Protein AF-A0A969NIA5-F1 (afdb_monomer_lite)

Foldseek 3Di:
DDDDDLVLDPQQWAEECDPPHPHYDPPDTDGDHDDDPPDDDPDDDDPPPPD

Secondary structure (DSSP, 8-state):
-----GGGSBTTEEEESSSS-SEE-SS--EE-----TT-------------

Sequence (51 aa):
MEISKFEDYKGGWFVGNFEPAAFKTDKFEIGYHHYRRGQEWDHHFIKKWMK

pLDDT: mean 87.74, std 11.93, range [48.62, 98.19]

Radius of gyration: 14.1 Å; chains: 1; bounding box: 32×37×31 Å

Structure (mmCIF, N/CA/C/O backbone):
data_AF-A0A969NIA5-F1
#
_entry.id   AF-A0A969NIA5-F1
#
loop_
_atom_site.group_PDB
_atom_site.id
_atom_site.type_symbol
_atom_site.label_atom_id
_atom_site.label_alt_id
_atom_site.label_comp_id
_atom_site.label_asym_id
_atom_site.label_entity_id
_atom_site.label_seq_id
_atom_site.pdbx_PDB_ins_code
_atom_site.Cartn_x
_atom_site.Cartn_y
_atom_site.Cartn_z
_atom_site.occupancy
_atom_site.B_iso_or_equiv
_atom_site.auth_seq_id
_atom_site.auth_comp_id
_atom_site.auth_asym_id
_atom_site.auth_atom_id
_atom_site.pdbx_PDB_model_num
ATOM 1 N N . MET A 1 1 ? -22.022 5.930 4.363 1.00 78.44 1 MET A N 1
ATOM 2 C CA . MET A 1 1 ? -20.997 5.617 3.348 1.00 78.44 1 MET A CA 1
ATOM 3 C C . MET A 1 1 ? -19.926 6.666 3.520 1.00 78.44 1 MET A C 1
ATOM 5 O O . MET A 1 1 ? -20.244 7.831 3.333 1.00 78.44 1 MET A O 1
ATOM 9 N N . GLU A 1 2 ? -18.731 6.270 3.940 1.00 86.50 2 GLU A N 1
ATOM 10 C CA . GLU A 1 2 ? -17.594 7.188 4.057 1.00 86.50 2 GLU A CA 1
ATOM 11 C C . GLU A 1 2 ? -16.872 7.253 2.708 1.00 86.50 2 GLU A C 1
ATOM 13 O O . GLU A 1 2 ? -16.739 6.230 2.033 1.00 86.50 2 GLU A O 1
ATOM 18 N N . ILE A 1 3 ? -16.449 8.448 2.294 1.00 90.38 3 ILE A N 1
ATOM 19 C CA . ILE A 1 3 ? -15.758 8.681 1.020 1.00 90.38 3 ILE A CA 1
ATOM 20 C C . ILE A 1 3 ? -14.437 9.385 1.326 1.00 90.38 3 ILE A C 1
ATOM 22 O O . ILE A 1 3 ? -14.434 10.449 1.941 1.00 90.38 3 ILE A O 1
ATOM 26 N N . SER A 1 4 ? -13.329 8.817 0.860 1.00 91.06 4 SER A N 1
ATOM 27 C CA . SER A 1 4 ? -11.981 9.385 0.950 1.00 91.06 4 SER A CA 1
ATOM 28 C C . SER A 1 4 ? -11.294 9.362 -0.415 1.00 91.06 4 SER A C 1
ATOM 30 O O . SER A 1 4 ? -11.792 8.740 -1.360 1.00 91.06 4 SER A O 1
ATOM 32 N N . LYS A 1 5 ? -10.174 10.078 -0.549 1.00 92.25 5 LYS A N 1
ATOM 33 C CA . LYS A 1 5 ? -9.431 10.164 -1.809 1.00 92.25 5 LYS A CA 1
ATOM 34 C C . LYS A 1 5 ? -8.275 9.171 -1.807 1.00 92.25 5 LYS A C 1
ATOM 36 O O . LYS A 1 5 ? -7.649 8.941 -0.778 1.00 92.25 5 LYS A O 1
ATOM 41 N N . PHE A 1 6 ? -7.960 8.590 -2.965 1.00 89.88 6 PHE A N 1
ATOM 42 C CA . PHE A 1 6 ? -6.848 7.637 -3.072 1.00 89.88 6 PHE A CA 1
ATOM 43 C C . PHE A 1 6 ? -5.499 8.278 -2.726 1.00 89.88 6 PHE A C 1
ATOM 45 O O . PHE A 1 6 ? -4.613 7.607 -2.201 1.00 89.88 6 PHE A O 1
ATOM 52 N N . GLU A 1 7 ? -5.361 9.574 -2.992 1.00 91.56 7 GLU A N 1
ATOM 53 C CA . GLU A 1 7 ? -4.177 10.384 -2.715 1.00 91.56 7 GLU A CA 1
ATOM 54 C C . GLU A 1 7 ? -3.903 10.576 -1.217 1.00 91.56 7 GLU A C 1
ATOM 56 O O . GLU A 1 7 ? -2.777 10.905 -0.847 1.00 91.56 7 GLU A O 1
ATOM 61 N N . ASP A 1 8 ? -4.896 10.328 -0.357 1.00 93.81 8 ASP A N 1
ATOM 62 C CA . ASP A 1 8 ? -4.724 10.364 1.099 1.00 93.81 8 ASP A CA 1
ATOM 63 C C . ASP A 1 8 ? -3.922 9.146 1.604 1.00 93.81 8 ASP A C 1
ATOM 65 O O . ASP A 1 8 ? -3.458 9.121 2.747 1.00 93.81 8 ASP A O 1
ATOM 69 N N . TYR A 1 9 ? -3.733 8.134 0.749 1.00 94.44 9 TYR A N 1
ATOM 70 C CA . TYR A 1 9 ? -3.105 6.866 1.086 1.00 94.44 9 TYR A CA 1
ATOM 71 C C . TYR A 1 9 ? -1.749 6.662 0.405 1.00 94.44 9 TYR A C 1
ATOM 73 O O . TYR A 1 9 ? -1.441 7.200 -0.660 1.00 94.44 9 TYR A O 1
ATOM 81 N N . LYS A 1 10 ? -0.886 5.861 1.036 1.00 93.38 10 LYS A N 1
ATOM 82 C CA . LYS A 1 10 ? 0.520 5.745 0.632 1.00 93.38 10 LYS A CA 1
ATOM 83 C C . LYS A 1 10 ? 0.709 4.692 -0.450 1.00 93.38 10 LYS A C 1
ATOM 85 O O . LYS A 1 10 ? 0.404 3.520 -0.259 1.00 93.38 10 LYS A O 1
ATOM 90 N N . GLY A 1 11 ? 1.273 5.109 -1.583 1.00 89.75 11 GLY A N 1
ATOM 91 C CA . GLY A 1 11 ? 1.692 4.193 -2.647 1.00 89.75 11 GLY A CA 1
ATOM 92 C C . GLY A 1 11 ? 0.547 3.403 -3.284 1.00 89.75 11 GLY A C 1
ATOM 93 O O . GLY A 1 11 ? 0.804 2.366 -3.886 1.00 89.75 11 GLY A O 1
ATOM 94 N N . GLY A 1 12 ? -0.698 3.871 -3.145 1.00 91.75 12 GLY A N 1
ATOM 95 C CA . GLY A 1 12 ? -1.892 3.181 -3.633 1.00 91.75 12 GLY A CA 1
ATOM 96 C C . GLY A 1 12 ? -2.498 2.170 -2.657 1.00 91.75 12 GLY A C 1
ATOM 97 O O . GLY A 1 12 ? -3.534 1.597 -2.976 1.00 91.75 12 GLY A O 1
ATOM 98 N N . TRP A 1 13 ? -1.912 1.957 -1.476 1.00 95.88 13 TRP A N 1
ATOM 99 C CA . TRP A 1 13 ? -2.412 1.026 -0.457 1.00 95.88 13 TRP A CA 1
ATOM 100 C C . TRP A 1 13 ? -3.399 1.695 0.490 1.00 95.88 13 TRP A C 1
ATOM 102 O O . TRP A 1 13 ? -3.016 2.632 1.180 1.00 95.88 13 TRP A O 1
ATOM 112 N N . PHE A 1 14 ? -4.636 1.201 0.572 1.00 96.31 14 PHE A N 1
ATOM 113 C CA . PHE A 1 14 ? -5.707 1.859 1.336 1.00 96.31 14 PHE A CA 1
ATOM 114 C C . PHE A 1 14 ? -6.474 0.928 2.289 1.00 96.31 14 PHE A C 1
ATOM 116 O O . PHE A 1 14 ? -7.253 1.414 3.106 1.00 96.31 14 PHE A O 1
ATOM 123 N N . VAL A 1 15 ? -6.249 -0.388 2.247 1.00 97.06 15 VAL A N 1
ATOM 124 C CA . VAL A 1 15 ? -6.790 -1.346 3.230 1.00 97.06 15 VAL A CA 1
ATOM 125 C C . VAL A 1 15 ? -5.666 -2.227 3.756 1.00 97.06 15 VAL A C 1
ATOM 127 O O . VAL A 1 15 ? -4.890 -2.744 2.955 1.00 97.06 15 VAL A O 1
ATOM 130 N N . GLY A 1 16 ? -5.605 -2.422 5.075 1.00 97.25 16 GLY A N 1
ATOM 131 C CA . GLY A 1 16 ? -4.620 -3.286 5.732 1.00 97.25 16 GLY A CA 1
ATOM 132 C C . GLY A 1 16 ? -4.359 -2.894 7.186 1.00 97.25 16 GLY A C 1
ATOM 133 O O . GLY A 1 16 ? -5.114 -2.117 7.774 1.00 97.25 16 GLY A O 1
ATOM 134 N N . ASN A 1 17 ? -3.295 -3.431 7.788 1.00 97.44 17 ASN A N 1
ATOM 135 C CA . ASN A 1 17 ? -2.946 -3.176 9.192 1.00 97.44 17 ASN A CA 1
ATOM 136 C C . ASN A 1 17 ? -1.879 -2.077 9.332 1.00 97.44 17 ASN A C 1
ATOM 138 O O . ASN A 1 17 ? -0.866 -2.246 10.010 1.00 97.44 17 ASN A O 1
ATOM 142 N N . PHE A 1 18 ? -2.091 -0.956 8.650 1.00 95.50 18 PHE A N 1
ATOM 143 C CA . PHE A 1 18 ? -1.170 0.181 8.596 1.00 95.50 18 PHE A CA 1
ATOM 144 C C . PHE A 1 18 ? -1.935 1.508 8.640 1.00 95.50 18 PHE A C 1
ATOM 146 O O . PHE A 1 18 ? -3.160 1.524 8.589 1.00 95.50 18 PHE A O 1
ATOM 153 N N . GLU A 1 19 ? -1.204 2.620 8.759 1.00 94.38 19 GLU A N 1
ATOM 154 C CA . GLU A 1 19 ? -1.769 3.972 8.732 1.00 94.38 19 GLU A CA 1
ATOM 155 C C . GLU A 1 19 ? -1.079 4.852 7.672 1.00 94.38 19 GLU A C 1
ATOM 157 O O . GLU A 1 19 ? 0.159 4.845 7.568 1.00 94.38 19 GLU A O 1
ATOM 162 N N . PRO A 1 20 ? -1.840 5.668 6.920 1.00 94.75 20 PRO A N 1
ATOM 163 C CA . PRO A 1 20 ? -3.309 5.755 6.920 1.00 94.75 20 PRO A CA 1
ATOM 164 C C . PRO A 1 20 ? -3.979 4.574 6.185 1.00 94.75 20 PRO A C 1
ATOM 166 O O . PRO A 1 20 ? -3.434 4.086 5.195 1.00 94.75 20 PRO A O 1
ATOM 169 N N . ALA A 1 21 ? -5.168 4.150 6.633 1.00 95.06 21 ALA A N 1
ATOM 170 C CA . ALA A 1 21 ? -6.004 3.153 5.947 1.00 95.06 21 ALA A CA 1
ATOM 171 C C . ALA A 1 21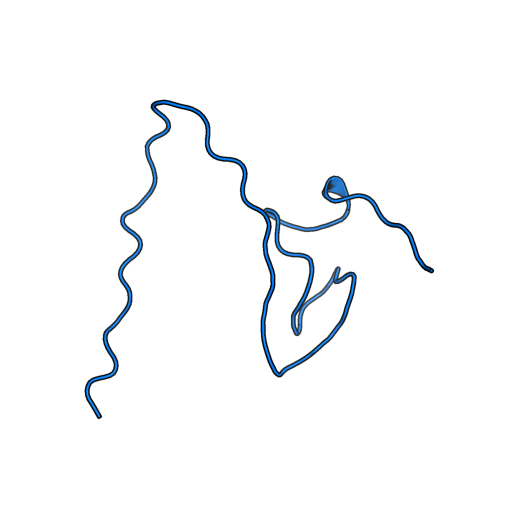 ? -7.495 3.547 5.946 1.00 95.06 21 ALA A C 1
ATOM 173 O O . ALA A 1 21 ? -8.035 3.991 6.955 1.00 95.06 21 ALA A O 1
ATOM 174 N N . ALA A 1 22 ? -8.175 3.359 4.812 1.00 95.62 22 ALA A N 1
ATOM 175 C CA . ALA A 1 22 ? -9.625 3.522 4.673 1.00 95.62 22 ALA A CA 1
ATOM 176 C C . ALA A 1 22 ? -10.393 2.463 5.476 1.00 95.62 22 ALA A C 1
ATOM 178 O O . ALA A 1 22 ? -11.470 2.723 6.007 1.00 95.62 22 ALA A O 1
ATOM 179 N N . PHE A 1 23 ? -9.826 1.259 5.557 1.00 95.38 23 PHE A N 1
ATOM 180 C CA . PHE A 1 23 ? -10.338 0.162 6.364 1.00 95.38 23 PHE A CA 1
ATOM 181 C C . PHE A 1 23 ? -9.167 -0.576 7.009 1.00 95.38 23 PHE A C 1
ATOM 183 O O . PHE A 1 23 ? -8.311 -1.130 6.316 1.00 95.38 23 PHE A O 1
ATOM 190 N N . LYS A 1 24 ? -9.116 -0.570 8.343 1.00 96.38 24 LYS A N 1
ATOM 191 C CA . LYS A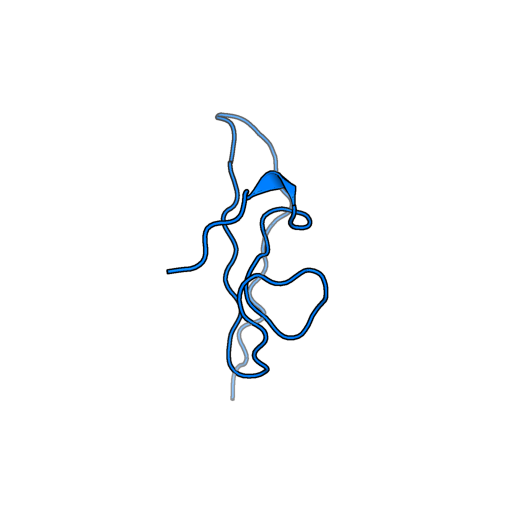 1 24 ? -8.039 -1.217 9.090 1.00 96.38 24 LYS A CA 1
ATOM 192 C C . LYS A 1 24 ? -8.371 -2.680 9.353 1.00 96.38 24 LYS A C 1
ATOM 194 O O . LYS A 1 24 ? -9.381 -2.985 9.985 1.00 96.38 24 LYS A O 1
ATOM 199 N N . THR A 1 25 ? -7.521 -3.588 8.889 1.00 97.56 25 THR A N 1
ATOM 200 C CA . THR A 1 25 ? -7.692 -5.030 9.105 1.00 97.56 25 THR A CA 1
ATOM 201 C C . THR A 1 25 ? -6.360 -5.767 9.050 1.00 97.56 25 THR A C 1
ATOM 203 O O . THR A 1 25 ? -5.478 -5.419 8.277 1.00 97.56 25 THR A O 1
ATOM 206 N N . ASP A 1 26 ? -6.217 -6.810 9.863 1.00 97.88 26 ASP A N 1
ATOM 207 C CA . ASP A 1 26 ? -5.077 -7.732 9.867 1.00 97.88 26 ASP A CA 1
ATOM 208 C C . ASP A 1 26 ? -5.291 -8.951 8.949 1.00 97.88 26 ASP A C 1
ATOM 210 O O . ASP A 1 26 ? -4.458 -9.855 8.923 1.00 97.88 26 ASP A O 1
ATOM 214 N N . LYS A 1 27 ? -6.424 -9.019 8.233 1.00 98.19 27 LYS A N 1
ATOM 215 C CA . LYS A 1 27 ? -6.829 -10.206 7.461 1.00 98.19 27 LYS A CA 1
ATOM 216 C C . LYS A 1 27 ? -6.372 -10.186 6.009 1.00 98.19 27 LYS A C 1
ATOM 218 O O . LYS A 1 27 ? -6.116 -11.248 5.448 1.00 98.19 27 LYS A O 1
ATOM 223 N N . PHE A 1 28 ? -6.328 -9.012 5.394 1.00 97.06 28 PHE A N 1
ATOM 224 C CA . PHE A 1 28 ? -5.957 -8.834 3.994 1.00 97.06 28 PHE A CA 1
ATOM 225 C C . PHE A 1 28 ? -5.549 -7.387 3.727 1.00 97.06 28 PHE A C 1
ATOM 227 O O . PHE A 1 28 ? -5.800 -6.497 4.538 1.00 97.06 28 PHE A O 1
ATOM 234 N N . GLU A 1 29 ? -4.960 -7.157 2.559 1.00 97.19 29 GLU A N 1
ATOM 235 C CA . GLU A 1 29 ? -4.558 -5.834 2.094 1.00 97.19 29 GLU A CA 1
ATOM 236 C C . GLU A 1 29 ? -5.190 -5.549 0.731 1.00 97.19 29 GLU A C 1
ATOM 238 O O . GLU A 1 29 ? -5.393 -6.466 -0.070 1.00 97.19 29 GLU A O 1
ATOM 243 N N . ILE A 1 30 ? -5.515 -4.282 0.467 1.00 96.25 30 ILE A N 1
ATOM 244 C CA . ILE A 1 30 ? -6.001 -3.831 -0.843 1.00 96.25 30 ILE A CA 1
ATOM 245 C C . ILE A 1 30 ? -5.226 -2.584 -1.256 1.00 96.25 30 ILE A C 1
ATOM 247 O O . ILE A 1 30 ? -5.135 -1.604 -0.506 1.00 96.25 30 ILE A O 1
ATOM 251 N N . GLY A 1 31 ? -4.698 -2.632 -2.477 1.00 94.44 31 GLY A N 1
ATOM 252 C CA . GLY A 1 31 ? -4.022 -1.523 -3.127 1.00 94.44 31 GLY A CA 1
ATOM 253 C C . GLY A 1 31 ? -4.511 -1.328 -4.558 1.00 94.44 31 GLY A C 1
ATOM 254 O O . GLY A 1 31 ? -4.838 -2.289 -5.256 1.00 94.44 31 GLY A O 1
ATOM 255 N N . TYR A 1 32 ? -4.571 -0.072 -4.990 1.00 92.38 32 TYR A N 1
ATOM 256 C CA . TYR A 1 32 ? -4.781 0.311 -6.379 1.00 92.38 32 TYR A CA 1
ATOM 257 C C . TYR A 1 32 ? -3.512 0.9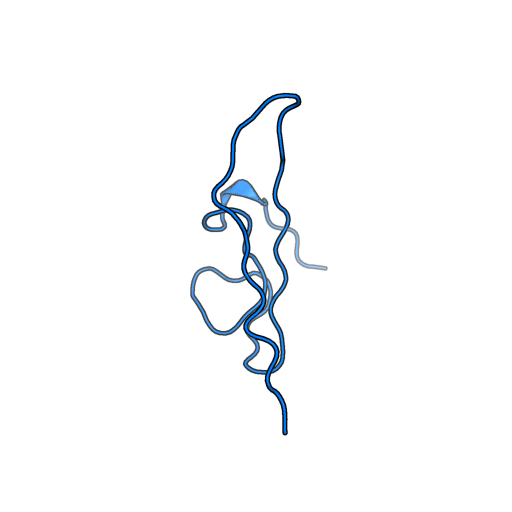81 -6.905 1.00 92.38 32 TYR A C 1
ATOM 259 O O . TYR A 1 32 ? -3.146 2.077 -6.479 1.00 92.38 32 TYR A O 1
ATOM 267 N N . HIS A 1 33 ? -2.843 0.321 -7.848 1.00 89.44 33 HIS A N 1
ATOM 268 C CA . HIS A 1 33 ? -1.616 0.818 -8.458 1.00 89.44 33 HIS A CA 1
ATOM 269 C C . HIS A 1 33 ? -1.871 1.198 -9.911 1.00 89.44 33 HIS A C 1
ATOM 271 O O . HIS A 1 33 ? -2.418 0.419 -10.691 1.00 89.44 33 HIS A O 1
ATOM 277 N N . HIS A 1 34 ? -1.460 2.409 -10.279 1.00 87.31 34 HIS A N 1
ATOM 278 C CA . HIS A 1 34 ? -1.566 2.885 -11.648 1.00 87.31 34 HIS A CA 1
ATOM 279 C C . HIS A 1 34 ? -0.227 2.717 -12.365 1.00 87.31 34 HIS A C 1
ATOM 281 O O . HIS A 1 34 ? 0.774 3.330 -11.995 1.00 87.31 34 HIS A O 1
ATOM 287 N N . TYR A 1 35 ? -0.236 1.900 -13.414 1.00 87.56 35 TYR A N 1
ATOM 288 C CA . TYR A 1 35 ? 0.935 1.581 -14.219 1.00 87.56 35 TYR A CA 1
ATOM 289 C C . TYR A 1 35 ? 0.869 2.310 -15.557 1.00 87.56 35 TYR A C 1
ATOM 291 O O . TYR A 1 35 ? -0.105 2.171 -16.301 1.00 87.56 35 TYR A O 1
ATOM 299 N N . ARG A 1 36 ? 1.907 3.087 -15.88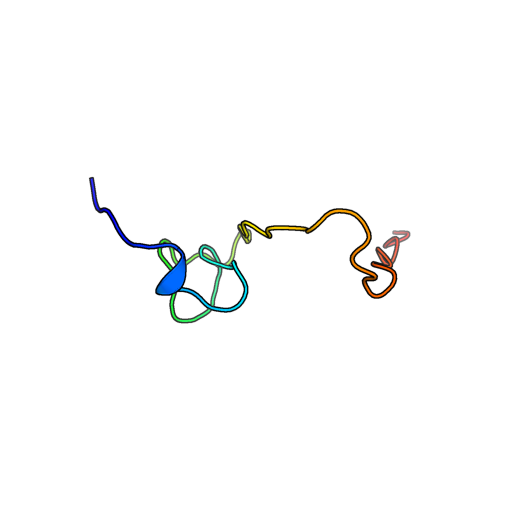5 1.00 89.31 36 ARG A N 1
ATOM 300 C CA . ARG A 1 36 ? 1.994 3.745 -17.195 1.00 89.31 36 ARG A CA 1
ATOM 301 C C . ARG A 1 36 ? 2.558 2.781 -18.235 1.00 89.31 36 ARG A C 1
ATOM 303 O O . ARG A 1 36 ? 3.441 1.975 -17.948 1.0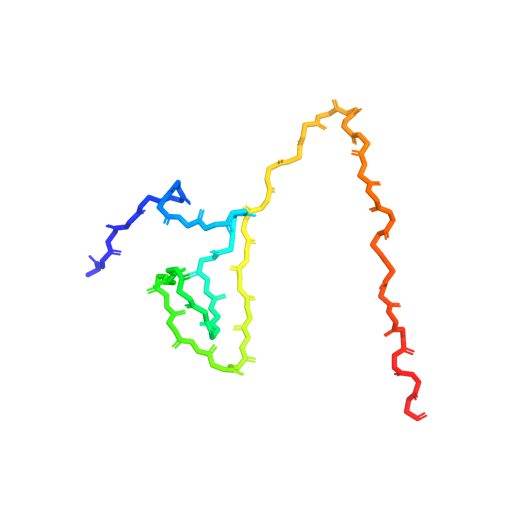0 89.31 36 ARG A O 1
ATOM 310 N N . ARG A 1 37 ? 2.077 2.890 -19.476 1.00 91.06 37 ARG A N 1
ATOM 311 C CA . ARG A 1 37 ? 2.597 2.102 -20.603 1.00 91.06 37 ARG A CA 1
ATOM 312 C C . ARG A 1 37 ? 4.100 2.353 -20.769 1.00 91.06 37 ARG A C 1
ATOM 314 O O . ARG A 1 37 ? 4.509 3.500 -20.914 1.00 91.06 37 ARG A O 1
ATOM 321 N N . GLY A 1 38 ? 4.889 1.278 -20.790 1.00 91.25 38 GLY A N 1
ATOM 322 C CA . GLY A 1 38 ? 6.348 1.337 -20.935 1.00 91.25 38 GLY A CA 1
ATOM 323 C C . GLY A 1 38 ? 7.107 1.681 -19.652 1.00 91.25 38 GLY A C 1
ATOM 324 O O . GLY A 1 38 ? 8.314 1.867 -19.711 1.00 91.25 38 GLY A O 1
ATOM 325 N N . GLN A 1 39 ? 6.427 1.779 -18.506 1.00 89.50 39 GLN A N 1
ATOM 326 C CA . GLN A 1 39 ? 7.097 1.938 -17.222 1.00 89.50 39 GLN A CA 1
ATOM 327 C C . GLN A 1 39 ? 7.772 0.622 -16.828 1.00 89.50 39 GLN A C 1
ATOM 329 O O . GLN A 1 39 ? 7.123 -0.424 -16.801 1.00 89.50 39 GLN A O 1
ATOM 334 N N . GLU A 1 40 ? 9.062 0.688 -16.515 1.00 86.19 40 GLU A N 1
ATOM 335 C CA . GLU A 1 40 ? 9.800 -0.436 -15.947 1.00 86.19 40 GLU A CA 1
ATOM 336 C C . GLU A 1 40 ? 9.513 -0.536 -14.448 1.00 86.19 40 GLU A C 1
ATOM 338 O O . GLU A 1 40 ? 9.415 0.472 -13.745 1.00 86.19 40 GLU A O 1
ATOM 343 N N . TRP A 1 41 ? 9.348 -1.766 -13.976 1.00 81.38 41 TRP A N 1
ATOM 344 C CA . TRP A 1 41 ? 9.123 -2.086 -12.573 1.00 81.38 41 TRP A CA 1
ATOM 345 C C . TRP A 1 41 ? 10.022 -3.242 -12.190 1.00 81.38 41 TRP A C 1
ATOM 347 O O . TRP A 1 41 ? 10.282 -4.131 -13.005 1.00 81.38 41 TRP A O 1
ATOM 357 N N . ASP A 1 42 ? 10.437 -3.252 -10.929 1.00 82.25 42 ASP A N 1
ATOM 358 C CA . ASP A 1 42 ? 11.155 -4.387 -10.379 1.00 82.25 42 ASP A CA 1
ATOM 359 C C . ASP A 1 42 ? 10.333 -5.667 -10.540 1.00 82.25 42 ASP A C 1
ATOM 361 O O . ASP A 1 42 ? 9.095 -5.685 -10.466 1.00 82.25 42 ASP A O 1
ATOM 365 N N . HIS A 1 43 ? 11.034 -6.771 -10.766 1.00 79.69 43 HIS A N 1
ATOM 366 C CA . HIS A 1 43 ? 10.393 -8.068 -10.880 1.00 79.69 43 HIS A CA 1
ATOM 367 C C . HIS A 1 43 ? 9.722 -8.433 -9.554 1.00 79.69 43 HIS A C 1
ATOM 369 O O . HIS A 1 43 ? 10.366 -8.574 -8.513 1.00 79.69 43 HIS A O 1
ATOM 375 N N . HIS A 1 44 ? 8.405 -8.619 -9.606 1.00 79.12 44 HIS A N 1
ATOM 376 C CA . HIS A 1 44 ? 7.622 -9.049 -8.458 1.00 79.12 44 HIS A CA 1
ATOM 377 C C . HIS A 1 44 ? 7.741 -10.567 -8.322 1.00 79.12 44 HIS A C 1
ATOM 379 O O . HIS A 1 44 ? 7.036 -11.335 -8.979 1.00 79.12 44 HIS A O 1
ATOM 385 N N . PHE A 1 45 ? 8.664 -11.017 -7.476 1.00 76.88 45 PHE A N 1
ATOM 386 C CA . PHE A 1 45 ? 8.827 -12.434 -7.184 1.00 76.88 45 PHE A CA 1
ATOM 387 C C . PHE A 1 45 ? 7.855 -12.863 -6.091 1.00 76.88 45 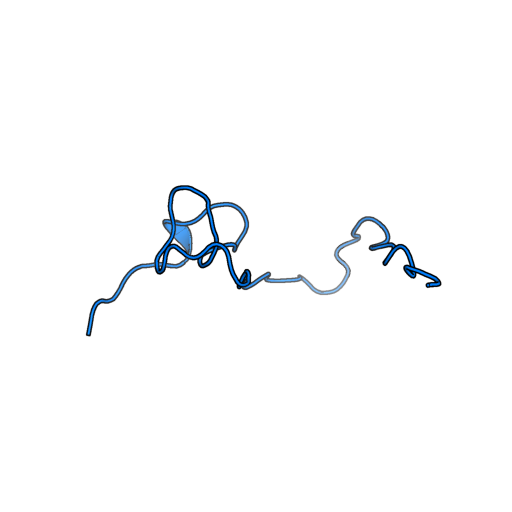PHE A C 1
ATOM 389 O O . PHE A 1 45 ? 8.030 -12.550 -4.913 1.00 76.88 45 PHE A O 1
ATOM 396 N N . ILE A 1 46 ? 6.857 -13.660 -6.465 1.00 73.81 46 ILE A N 1
ATOM 397 C CA . ILE A 1 46 ? 6.100 -14.425 -5.480 1.00 73.81 46 ILE A CA 1
ATOM 398 C C . ILE A 1 46 ? 7.025 -15.545 -5.004 1.00 73.81 46 ILE A C 1
ATOM 400 O O . ILE A 1 46 ? 7.281 -16.500 -5.743 1.00 73.81 46 ILE A O 1
ATOM 404 N N . LYS A 1 47 ? 7.537 -15.453 -3.769 1.00 69.62 47 LYS A N 1
ATOM 405 C CA . LYS A 1 47 ? 8.132 -16.622 -3.110 1.00 69.62 47 LYS A CA 1
ATOM 406 C C . LYS A 1 47 ? 7.033 -17.668 -2.999 1.00 69.62 47 LYS A C 1
ATOM 408 O O . LYS A 1 47 ? 6.139 -17.559 -2.163 1.00 69.62 47 LYS A O 1
ATOM 413 N N . LYS A 1 48 ? 7.079 -18.665 -3.882 1.00 59.53 48 LYS A N 1
ATOM 414 C CA . LYS A 1 48 ? 6.217 -19.837 -3.805 1.00 59.53 48 LYS A CA 1
ATOM 415 C C . LYS A 1 48 ? 6.537 -20.515 -2.476 1.00 59.53 48 LYS A C 1
ATOM 417 O O . LYS A 1 48 ? 7.586 -21.136 -2.337 1.00 59.53 48 LYS A O 1
ATOM 422 N N . TRP A 1 49 ? 5.664 -20.343 -1.489 1.00 52.69 49 TRP A N 1
ATOM 423 C CA . TRP A 1 49 ? 5.679 -21.160 -0.284 1.00 52.69 49 TRP A CA 1
ATOM 424 C C . TRP A 1 49 ? 5.335 -22.583 -0.721 1.00 52.69 49 TRP A C 1
ATOM 426 O O . TRP A 1 49 ? 4.167 -22.940 -0.864 1.00 52.69 49 TRP A O 1
ATOM 436 N N . MET A 1 50 ? 6.358 -23.373 -1.042 1.00 54.53 50 MET A N 1
ATOM 437 C CA . MET A 1 50 ? 6.211 -24.821 -1.072 1.00 54.53 50 MET A CA 1
ATOM 438 C C . MET A 1 50 ? 6.023 -25.240 0.387 1.00 54.53 50 MET A C 1
ATOM 440 O O . MET A 1 50 ? 6.908 -25.007 1.208 1.00 54.53 50 MET A O 1
ATOM 444 N N . LYS A 1 51 ? 4.814 -25.717 0.702 1.00 48.62 51 LYS A N 1
ATOM 445 C CA . LYS A 1 51 ? 4.524 -26.437 1.944 1.00 48.62 51 LYS A CA 1
ATOM 446 C C . LYS A 1 51 ? 5.329 -27.727 2.003 1.00 48.62 51 LYS A C 1
ATOM 448 O O . LYS A 1 51 ? 5.519 -28.326 0.920 1.00 48.62 51 LYS A O 1
#